Protein AF-A0A353A143-F1 (afdb_monomer_lite)

Sequence (65 aa):
GDNFNAGLACSLIWRGITRDRLPLLGREEWQHMLATACAFSGDACRRLDNYISPGFGLRASSLPV

Secondary structure (DSSP, 8-state):
-HHHHHHHHHHHHHTT--TTTGGG--HHHHHHHHHHHHHHHHHHHTSSS-S--HHHHHHHTTS--

Radius of gyration: 12.0 Å; chains: 1; bounding box: 24×18×35 Å

pLDDT: mean 90.87, std 8.47, range [51.91, 97.5]

Structure (mmCIF, N/CA/C/O backbone):
data_AF-A0A353A143-F1
#
_entry.id   AF-A0A353A143-F1
#
loop_
_atom_site.group_PDB
_atom_site.id
_atom_site.type_symbol
_atom_site.label_atom_id
_atom_site.label_alt_id
_atom_site.label_comp_id
_atom_site.label_asym_id
_atom_site.label_entity_id
_atom_site.label_seq_id
_atom_site.pdbx_PDB_ins_code
_atom_site.Cartn_x
_atom_site.Cartn_y
_atom_site.Cartn_z
_atom_site.occupancy
_atom_site.B_iso_or_equiv
_atom_site.auth_seq_id
_atom_site.auth_comp_id
_atom_site.auth_asym_id
_atom_site.auth_atom_id
_atom_site.pdbx_PDB_model_num
ATOM 1 N N . GLY A 1 1 ? -4.043 5.465 -12.189 1.00 86.88 1 GLY A N 1
ATOM 2 C CA . GLY A 1 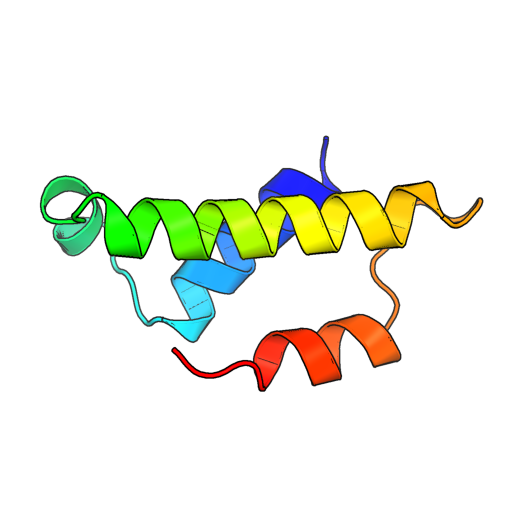1 ? -5.312 5.327 -11.452 1.00 86.88 1 GLY A CA 1
ATOM 3 C C . GLY A 1 1 ? -5.471 3.908 -10.968 1.00 86.88 1 GLY A C 1
ATOM 4 O O . GLY A 1 1 ? -5.281 3.652 -9.792 1.00 86.88 1 GLY A O 1
ATOM 5 N N . ASP A 1 2 ? -5.717 2.974 -11.879 1.00 94.06 2 ASP A N 1
ATOM 6 C CA . ASP A 1 2 ? -6.067 1.588 -11.527 1.00 94.06 2 ASP A CA 1
ATOM 7 C C . ASP A 1 2 ? -5.014 0.873 -10.676 1.00 94.06 2 ASP A C 1
ATOM 9 O O . ASP A 1 2 ? -5.357 0.235 -9.687 1.00 94.06 2 ASP A O 1
ATOM 13 N N . ASN A 1 3 ? -3.726 1.061 -10.975 1.00 94.69 3 ASN A N 1
ATOM 14 C CA . ASN A 1 3 ? -2.643 0.471 -10.180 1.00 94.69 3 ASN A CA 1
ATOM 15 C C . ASN A 1 3 ? -2.597 1.006 -8.737 1.00 94.69 3 ASN A C 1
ATOM 17 O O . ASN A 1 3 ? -2.234 0.269 -7.824 1.00 94.69 3 ASN A O 1
ATOM 21 N N . PHE A 1 4 ? -3.032 2.249 -8.502 1.00 96.06 4 PHE A N 1
ATOM 22 C CA . PHE A 1 4 ? -3.202 2.786 -7.149 1.00 96.06 4 PHE A CA 1
ATOM 23 C C . PHE A 1 4 ? -4.296 2.018 -6.405 1.00 96.06 4 PHE A C 1
ATOM 25 O O . PHE A 1 4 ? -4.076 1.537 -5.296 1.00 96.06 4 PHE A O 1
ATOM 32 N N . ASN A 1 5 ? -5.453 1.850 -7.051 1.00 96.38 5 ASN A N 1
ATOM 33 C CA . ASN A 1 5 ? -6.588 1.119 -6.491 1.00 96.38 5 ASN A CA 1
ATOM 34 C C . ASN A 1 5 ? -6.228 -0.350 -6.226 1.00 96.38 5 ASN A C 1
ATOM 36 O O . ASN A 1 5 ? -6.589 -0.889 -5.183 1.00 96.38 5 ASN A O 1
ATOM 40 N N . ALA A 1 6 ? -5.467 -0.976 -7.128 1.00 95.12 6 ALA A N 1
ATOM 41 C CA . ALA A 1 6 ? -4.956 -2.331 -6.953 1.00 95.12 6 ALA A CA 1
ATOM 42 C C . ALA A 1 6 ? -4.025 -2.430 -5.738 1.00 95.12 6 ALA A C 1
ATOM 44 O O . ALA A 1 6 ? -4.204 -3.315 -4.906 1.00 95.12 6 ALA A O 1
ATOM 45 N N . GLY A 1 7 ? -3.083 -1.495 -5.580 1.00 95.31 7 GLY A N 1
ATOM 46 C CA . GLY A 1 7 ? -2.199 -1.474 -4.415 1.00 95.31 7 GLY A CA 1
ATOM 47 C C . GLY A 1 7 ? -2.948 -1.241 -3.099 1.00 95.31 7 GLY A C 1
ATOM 48 O O . GLY A 1 7 ? -2.625 -1.876 -2.096 1.00 95.31 7 GLY A O 1
ATOM 49 N N . LEU A 1 8 ? -3.995 -0.408 -3.105 1.00 96.00 8 LEU A N 1
ATOM 50 C CA . LEU A 1 8 ? -4.865 -0.212 -1.944 1.00 96.00 8 LEU A CA 1
ATOM 51 C C . LEU A 1 8 ? -5.624 -1.502 -1.585 1.00 96.00 8 LEU A C 1
ATOM 53 O O . LEU A 1 8 ? -5.614 -1.918 -0.427 1.00 96.00 8 LEU A O 1
ATOM 57 N N . ALA A 1 9 ? -6.229 -2.164 -2.577 1.00 95.69 9 ALA A N 1
ATOM 58 C CA . ALA A 1 9 ? -6.944 -3.427 -2.392 1.00 95.69 9 ALA A CA 1
ATOM 59 C C . ALA A 1 9 ? -6.017 -4.555 -1.908 1.00 95.69 9 ALA A C 1
ATOM 61 O O . ALA A 1 9 ? -6.362 -5.270 -0.968 1.00 95.69 9 ALA A O 1
ATOM 62 N N . CYS A 1 10 ? -4.818 -4.680 -2.484 1.00 94.25 10 CYS A N 1
ATOM 63 C CA . CYS A 1 10 ? -3.799 -5.620 -2.018 1.00 94.25 10 CYS A CA 1
ATOM 64 C C . CYS A 1 10 ? -3.417 -5.357 -0.560 1.00 94.25 10 CYS A C 1
ATOM 66 O O . CYS A 1 10 ? -3.348 -6.301 0.222 1.00 94.25 10 CYS A O 1
ATOM 68 N N . SER A 1 11 ? -3.225 -4.092 -0.174 1.00 93.69 11 SER A N 1
ATOM 69 C CA . SER A 1 11 ? -2.880 -3.743 1.206 1.00 93.69 11 SER A CA 1
ATOM 70 C C . SER A 1 11 ? -3.988 -4.137 2.190 1.00 93.69 11 SER A C 1
ATOM 72 O O . SER A 1 11 ? -3.694 -4.702 3.240 1.00 93.69 11 SER A O 1
ATOM 74 N N . LEU A 1 12 ? -5.263 -3.945 1.829 1.00 94.62 12 LEU A N 1
ATOM 75 C CA . LEU A 1 12 ? -6.395 -4.421 2.636 1.00 94.62 12 LEU A CA 1
ATOM 76 C C . LEU A 1 12 ? -6.376 -5.947 2.809 1.00 94.62 12 LEU A C 1
ATOM 78 O O . LEU A 1 12 ? -6.503 -6.442 3.929 1.00 94.62 12 LEU A O 1
ATOM 82 N N . ILE A 1 13 ? -6.183 -6.685 1.712 1.00 93.81 13 ILE A N 1
ATOM 83 C CA . ILE A 1 13 ? -6.204 -8.155 1.702 1.00 93.81 13 ILE A CA 1
ATOM 84 C C . ILE A 1 13 ? -5.030 -8.730 2.501 1.00 93.81 13 ILE A C 1
ATOM 86 O O . ILE A 1 13 ? -5.237 -9.569 3.374 1.00 93.81 13 ILE A O 1
ATOM 90 N N . TRP A 1 14 ? -3.802 -8.274 2.245 1.00 91.38 14 TRP A N 1
ATOM 91 C CA . TRP A 1 14 ? -2.599 -8.805 2.897 1.00 91.38 14 TRP A CA 1
ATOM 92 C C . TRP A 1 14 ? -2.539 -8.488 4.390 1.00 91.38 14 TRP A C 1
ATOM 94 O O . TRP A 1 14 ? -1.997 -9.275 5.161 1.00 91.38 14 TRP A O 1
ATOM 104 N N . ARG A 1 15 ? -3.124 -7.361 4.810 1.00 90.12 15 ARG A N 1
ATOM 105 C CA . ARG A 1 15 ? -3.189 -6.950 6.221 1.00 90.12 15 ARG A CA 1
ATOM 106 C C . ARG A 1 15 ? -4.411 -7.508 6.956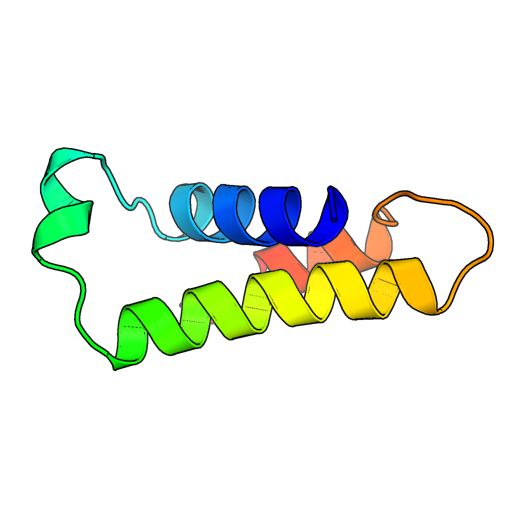 1.00 90.12 15 ARG A C 1
ATOM 108 O O . ARG A 1 15 ? -4.578 -7.234 8.144 1.00 90.12 15 ARG A O 1
ATOM 115 N N . GLY A 1 16 ? -5.281 -8.249 6.263 1.00 92.81 16 GLY A N 1
ATOM 116 C CA . GLY A 1 16 ? -6.524 -8.769 6.832 1.00 92.81 16 GLY A CA 1
ATOM 117 C C . GLY A 1 16 ? -7.453 -7.664 7.344 1.00 92.81 16 GLY A C 1
ATOM 118 O O . GLY A 1 16 ? -8.129 -7.844 8.356 1.00 92.81 16 GLY A O 1
ATOM 119 N N . ILE A 1 17 ? -7.456 -6.494 6.696 1.00 94.38 17 ILE A N 1
ATOM 120 C CA . ILE A 1 17 ? -8.317 -5.376 7.085 1.00 94.38 17 ILE A CA 1
ATOM 121 C C . ILE A 1 17 ? -9.710 -5.629 6.519 1.00 94.38 17 ILE A C 1
ATOM 123 O O . ILE A 1 17 ? -9.950 -5.556 5.313 1.00 94.38 17 ILE A O 1
ATOM 127 N N . THR A 1 18 ? -10.641 -5.913 7.418 1.00 95.69 18 THR A N 1
ATOM 128 C CA . THR A 1 18 ? -12.051 -6.113 7.108 1.00 95.69 18 THR A CA 1
ATOM 129 C C . THR A 1 18 ? -12.815 -4.789 7.116 1.00 95.69 18 THR A C 1
ATOM 131 O O . THR A 1 18 ? -12.338 -3.756 7.593 1.00 95.69 18 THR A O 1
ATOM 134 N N . ARG A 1 19 ? -14.044 -4.807 6.589 1.00 95.88 19 ARG A N 1
ATOM 135 C CA . ARG A 1 19 ? -14.906 -3.617 6.504 1.00 95.88 19 ARG A CA 1
ATOM 136 C C . ARG A 1 1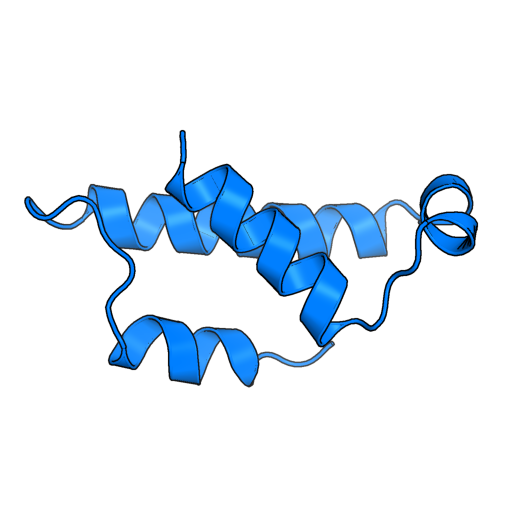9 ? -15.184 -2.983 7.869 1.00 95.88 19 ARG A C 1
ATOM 138 O O . ARG A 1 19 ? -15.233 -1.766 7.971 1.00 95.88 19 ARG A O 1
ATOM 145 N N . ASP A 1 20 ? -15.387 -3.799 8.892 1.00 97.50 20 ASP A N 1
ATOM 146 C CA . ASP A 1 20 ? -15.614 -3.386 10.280 1.00 97.50 20 ASP A CA 1
ATOM 147 C C . ASP A 1 20 ? -14.363 -2.783 10.936 1.00 97.50 20 ASP A C 1
ATOM 149 O O . ASP A 1 20 ? -14.492 -1.941 11.820 1.00 97.50 20 ASP A O 1
ATOM 153 N N . ARG A 1 21 ? -13.163 -3.138 10.456 1.00 95.38 21 ARG A N 1
ATOM 154 C CA . ARG A 1 21 ? -11.899 -2.561 10.924 1.00 95.38 21 ARG A CA 1
ATOM 155 C C . ARG A 1 21 ? -11.559 -1.226 10.255 1.00 95.38 21 ARG A C 1
ATOM 157 O O . ARG A 1 21 ? -10.861 -0.423 10.865 1.00 95.38 21 ARG A O 1
ATOM 164 N N . LEU A 1 22 ? -12.068 -0.948 9.049 1.00 94.81 22 LEU A N 1
ATOM 165 C CA . LEU A 1 22 ? -11.788 0.300 8.312 1.00 94.81 22 LEU A CA 1
ATOM 166 C C . LEU A 1 22 ? -11.977 1.591 9.140 1.00 94.81 22 LEU A C 1
ATOM 168 O O . LEU A 1 22 ? -11.096 2.448 9.075 1.00 94.81 22 LEU A O 1
ATOM 172 N N . PRO A 1 23 ? -13.058 1.764 9.931 1.00 97.06 23 PRO A N 1
ATOM 173 C CA . PRO A 1 23 ? -13.250 2.972 10.738 1.00 97.06 23 PRO A CA 1
ATOM 174 C C . PRO A 1 23 ? -12.263 3.106 11.904 1.00 97.06 23 PRO A C 1
ATOM 176 O O . PRO A 1 23 ? -12.132 4.190 12.463 1.00 97.06 23 PRO A O 1
ATOM 179 N N . LEU A 1 24 ? -11.599 2.013 12.288 1.00 96.69 24 LEU A N 1
ATOM 180 C CA . LEU A 1 24 ? -10.653 1.959 13.403 1.00 96.69 24 LEU A CA 1
ATOM 181 C C . LEU A 1 24 ? -9.209 2.221 12.959 1.00 96.69 24 LEU A C 1
ATOM 183 O O . LEU A 1 24 ? -8.327 2.299 13.810 1.00 96.69 24 LEU A O 1
ATOM 187 N N . LEU A 1 25 ? -8.965 2.340 11.648 1.00 96.31 25 LEU A N 1
ATOM 188 C CA . LEU A 1 25 ? -7.618 2.499 11.119 1.00 96.31 25 LEU A CA 1
ATOM 189 C C . LEU A 1 25 ? -6.987 3.819 11.559 1.00 96.31 25 LEU A C 1
ATOM 191 O O . LEU A 1 25 ? -7.506 4.909 11.293 1.00 96.31 25 LEU A O 1
ATOM 195 N N . GLY A 1 26 ? -5.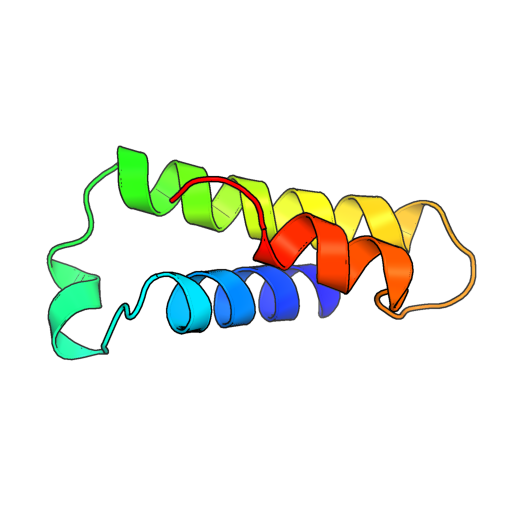819 3.706 12.180 1.00 96.94 26 GLY A N 1
ATOM 196 C CA . GLY A 1 26 ? -5.002 4.839 12.579 1.00 96.94 26 GLY A CA 1
ATOM 197 C C . GLY A 1 26 ? -4.233 5.459 11.413 1.00 96.94 26 GLY A C 1
ATOM 198 O O . GLY A 1 26 ? -4.144 4.919 10.308 1.00 96.94 26 GLY A O 1
ATOM 199 N N . ARG A 1 27 ? -3.605 6.609 11.679 1.00 96.69 27 ARG A N 1
ATOM 200 C CA . ARG A 1 27 ? -2.752 7.314 10.708 1.00 96.69 27 ARG A CA 1
ATOM 201 C C . ARG A 1 27 ? -1.669 6.409 10.114 1.00 96.69 27 ARG A C 1
ATOM 203 O O . ARG A 1 27 ? -1.449 6.466 8.910 1.00 96.69 27 ARG A O 1
ATOM 210 N N . GLU A 1 28 ? -1.002 5.608 10.941 1.00 94.50 28 GLU A N 1
ATOM 211 C CA . GLU A 1 28 ? 0.108 4.750 10.506 1.00 94.50 28 GLU A CA 1
ATOM 212 C C . GLU A 1 28 ? -0.361 3.627 9.573 1.00 94.50 28 GLU A C 1
ATOM 214 O O . GLU A 1 28 ? 0.274 3.361 8.553 1.00 94.50 28 GLU A O 1
ATOM 219 N N . GLU A 1 29 ? -1.512 3.012 9.862 1.00 93.75 29 GLU A N 1
ATOM 220 C CA . GLU A 1 29 ? -2.111 1.994 8.993 1.00 93.75 29 GLU A CA 1
ATOM 221 C C . GLU A 1 29 ? -2.484 2.596 7.632 1.00 93.75 29 GLU A C 1
ATOM 223 O O . GLU A 1 29 ? -2.138 2.039 6.586 1.00 93.75 29 GLU A O 1
ATOM 228 N N . TRP A 1 30 ? -3.092 3.786 7.630 1.00 95.50 30 TRP A N 1
ATOM 229 C CA . TRP A 1 30 ? -3.376 4.522 6.399 1.00 95.50 30 TRP A CA 1
ATOM 230 C C . TRP A 1 30 ? -2.108 4.893 5.626 1.00 95.50 30 TRP A C 1
ATOM 232 O O . TRP A 1 30 ? -2.069 4.732 4.407 1.00 95.50 30 TRP A O 1
ATOM 242 N N . GLN A 1 31 ? -1.059 5.361 6.307 1.00 95.56 31 GLN A N 1
ATOM 243 C CA . GLN A 1 31 ? 0.217 5.701 5.672 1.00 95.56 31 GLN A CA 1
ATOM 244 C C . GLN A 1 31 ? 0.847 4.488 4.991 1.00 95.56 31 GLN A C 1
ATOM 246 O O . GLN A 1 31 ? 1.282 4.602 3.845 1.00 95.56 31 GLN A O 1
ATOM 251 N N . HIS A 1 32 ? 0.836 3.323 5.639 1.00 91.69 32 HIS A N 1
ATOM 252 C CA . HIS A 1 32 ? 1.321 2.092 5.025 1.00 91.69 32 HIS A CA 1
ATOM 253 C C . HIS A 1 32 ? 0.497 1.691 3.798 1.00 91.69 32 HIS A C 1
ATOM 255 O O . HIS A 1 32 ? 1.068 1.384 2.751 1.00 91.69 32 HIS A O 1
ATOM 261 N N . MET A 1 33 ? -0.835 1.744 3.886 1.00 93.75 33 MET A N 1
ATOM 262 C CA . MET A 1 33 ? -1.710 1.417 2.757 1.00 93.75 33 MET A CA 1
ATOM 263 C C . MET A 1 33 ? -1.482 2.341 1.556 1.00 93.75 33 MET A C 1
ATOM 265 O O . MET A 1 33 ? -1.374 1.877 0.418 1.00 93.75 33 MET A O 1
ATOM 269 N N . LEU A 1 34 ? -1.354 3.645 1.808 1.00 95.94 34 LEU A N 1
ATOM 270 C CA . LEU A 1 34 ? -1.073 4.637 0.774 1.00 95.94 34 LEU A CA 1
ATOM 271 C C . LEU A 1 34 ? 0.332 4.461 0.188 1.00 95.94 34 LEU A C 1
ATOM 273 O O . LEU A 1 34 ? 0.501 4.593 -1.022 1.00 95.94 34 LEU A O 1
ATOM 277 N N . ALA A 1 35 ? 1.329 4.104 1.003 1.00 95.31 35 ALA A N 1
ATOM 278 C CA . ALA A 1 35 ? 2.671 3.799 0.517 1.00 95.31 35 ALA A CA 1
ATOM 279 C C . ALA A 1 35 ? 2.661 2.600 -0.447 1.00 95.31 35 ALA A C 1
ATOM 281 O O . ALA A 1 35 ? 3.266 2.677 -1.519 1.00 95.31 35 ALA A O 1
ATOM 282 N N . THR A 1 36 ? 1.919 1.529 -0.132 1.00 94.00 36 THR A N 1
ATOM 283 C CA . THR A 1 36 ? 1.722 0.394 -1.051 1.00 94.00 36 THR A CA 1
ATOM 284 C C . THR A 1 36 ? 1.042 0.837 -2.351 1.00 94.00 36 THR A C 1
ATOM 286 O O . THR A 1 36 ? 1.539 0.538 -3.436 1.00 94.00 36 THR A O 1
ATOM 289 N N . ALA A 1 37 ? -0.052 1.600 -2.270 1.00 95.94 37 ALA A N 1
ATOM 290 C CA . ALA A 1 37 ? -0.782 2.098 -3.441 1.00 95.94 37 ALA A CA 1
ATOM 291 C C . ALA A 1 37 ? 0.085 2.988 -4.359 1.00 95.94 37 ALA A C 1
ATOM 293 O O . ALA A 1 37 ? 0.071 2.853 -5.591 1.00 95.94 37 ALA A O 1
ATOM 294 N N . CYS A 1 38 ? 0.906 3.855 -3.763 1.00 95.69 38 CYS A N 1
ATOM 295 C CA . CYS A 1 38 ? 1.887 4.668 -4.476 1.00 95.69 38 CYS A CA 1
ATOM 296 C C . CYS A 1 38 ? 2.984 3.812 -5.121 1.00 95.69 38 CYS A C 1
ATOM 298 O O . CYS A 1 38 ? 3.348 4.070 -6.268 1.00 95.69 38 CYS A O 1
ATOM 300 N N . ALA A 1 39 ? 3.483 2.776 -4.440 1.00 93.94 39 ALA A N 1
ATOM 301 C CA . ALA A 1 39 ? 4.498 1.881 -4.994 1.00 93.94 39 ALA A CA 1
ATOM 302 C C . ALA A 1 39 ? 3.989 1.127 -6.234 1.00 93.94 39 ALA A C 1
ATOM 304 O O . ALA A 1 39 ? 4.703 1.062 -7.235 1.00 93.94 39 ALA A O 1
ATOM 305 N N . PHE A 1 40 ? 2.747 0.628 -6.202 1.00 95.06 40 PHE A N 1
ATOM 306 C CA . PHE A 1 40 ? 2.103 -0.013 -7.356 1.00 95.06 40 PHE A CA 1
ATOM 307 C C . PHE A 1 40 ? 1.975 0.952 -8.538 1.00 95.06 40 PHE A C 1
ATOM 309 O O . PHE A 1 40 ? 2.347 0.627 -9.664 1.00 95.06 40 PHE A O 1
ATOM 316 N N . SER A 1 41 ? 1.493 2.169 -8.276 1.00 94.56 41 SER A N 1
ATOM 317 C CA . SER A 1 41 ? 1.380 3.202 -9.311 1.00 94.56 41 SER A CA 1
ATOM 318 C C . SER A 1 41 ? 2.739 3.570 -9.894 1.00 94.56 41 SER A C 1
ATOM 320 O O . SER A 1 41 ? 2.885 3.669 -11.108 1.00 94.56 41 SER A O 1
ATOM 322 N N . GLY A 1 42 ? 3.750 3.734 -9.040 1.00 93.25 42 GLY A N 1
ATOM 323 C CA . GLY A 1 42 ? 5.103 4.075 -9.456 1.00 93.25 42 GLY A CA 1
ATOM 324 C C . GLY A 1 42 ? 5.789 2.967 -10.255 1.00 93.25 42 GLY A C 1
ATOM 325 O O . GLY A 1 42 ? 6.601 3.277 -11.121 1.00 93.25 42 GLY A O 1
ATOM 326 N N . ASP A 1 43 ? 5.514 1.689 -9.979 1.00 92.38 43 ASP A N 1
ATOM 327 C CA . ASP A 1 43 ? 6.011 0.564 -10.788 1.00 92.38 43 ASP A CA 1
ATOM 328 C C . ASP A 1 43 ? 5.396 0.574 -12.194 1.00 92.38 43 ASP A C 1
ATOM 330 O O . ASP A 1 43 ? 6.131 0.472 -13.174 1.00 92.38 43 ASP A O 1
ATOM 334 N N . ALA A 1 44 ? 4.083 0.798 -12.300 1.00 92.06 44 ALA A N 1
ATOM 335 C CA . ALA A 1 44 ? 3.394 0.874 -13.586 1.00 92.06 44 ALA A CA 1
ATOM 336 C C . ALA A 1 44 ? 3.803 2.106 -14.415 1.00 92.06 44 ALA A C 1
ATOM 338 O O . ALA A 1 44 ? 4.050 1.983 -15.607 1.00 92.06 44 ALA A O 1
ATOM 339 N N . CYS A 1 45 ? 3.964 3.285 -13.799 1.00 91.75 45 CYS A N 1
ATOM 340 C CA . CYS A 1 45 ? 4.396 4.500 -14.511 1.00 91.75 45 CYS A CA 1
ATOM 341 C C . CYS A 1 45 ? 5.815 4.403 -15.099 1.00 91.75 45 CYS A C 1
ATOM 343 O O . CYS A 1 45 ? 6.183 5.209 -15.950 1.00 91.75 45 CYS A O 1
ATOM 345 N N . ARG A 1 46 ? 6.633 3.453 -14.629 1.00 88.19 46 ARG A N 1
ATOM 346 C CA . ARG A 1 46 ? 7.989 3.209 -15.141 1.00 88.19 46 ARG A CA 1
ATOM 347 C C . ARG A 1 46 ? 8.013 2.291 -16.360 1.00 88.19 46 ARG A C 1
ATOM 349 O O . ARG A 1 46 ? 9.095 2.031 -16.886 1.00 88.19 46 ARG A O 1
ATOM 356 N N . ARG A 1 47 ? 6.858 1.798 -16.806 1.00 84.88 47 ARG A N 1
ATOM 357 C CA . ARG A 1 47 ? 6.744 0.920 -17.966 1.00 84.88 47 ARG A CA 1
ATOM 358 C C . ARG A 1 47 ? 5.667 1.410 -18.931 1.00 84.88 47 ARG A C 1
ATOM 360 O O . ARG A 1 47 ? 4.802 2.203 -18.577 1.00 84.88 47 ARG A O 1
ATOM 367 N N . LEU A 1 48 ? 5.754 0.950 -20.177 1.00 82.94 48 LEU A N 1
ATOM 368 C CA . LEU A 1 48 ? 4.760 1.250 -21.215 1.00 82.94 48 LEU A CA 1
ATOM 369 C C . LEU A 1 48 ? 3.521 0.352 -21.099 1.00 82.94 48 LEU A C 1
ATOM 371 O O . LEU A 1 48 ? 2.478 0.653 -21.675 1.00 82.94 48 LEU A O 1
ATOM 375 N N . ASP A 1 49 ? 3.639 -0.750 -20.363 1.00 80.12 49 ASP A N 1
ATOM 376 C CA . ASP A 1 49 ? 2.586 -1.714 -20.125 1.00 80.12 49 ASP A CA 1
ATOM 377 C C . ASP A 1 49 ? 1.842 -1.385 -18.813 1.00 80.12 49 ASP A C 1
ATOM 379 O O . ASP A 1 49 ? 2.409 -1.314 -17.727 1.00 80.12 49 ASP A O 1
ATOM 383 N N . ASN A 1 50 ? 0.533 -1.128 -18.907 1.00 85.38 50 ASN A N 1
ATOM 384 C CA . ASN A 1 50 ? -0.293 -0.711 -17.766 1.00 85.38 50 ASN A CA 1
ATOM 385 C C . ASN A 1 50 ? -0.737 -1.916 -16.912 1.00 85.38 50 ASN A C 1
ATOM 387 O O . ASN A 1 50 ? -1.930 -2.188 -16.787 1.00 85.38 50 ASN A O 1
ATOM 391 N N . TYR A 1 51 ? 0.218 -2.664 -16.354 1.00 89.12 51 TYR A N 1
ATOM 392 C CA . TYR A 1 51 ? -0.056 -3.755 -15.414 1.00 89.12 51 TYR A CA 1
ATOM 393 C C . TYR A 1 51 ? 1.038 -3.896 -14.350 1.00 89.12 51 TYR A C 1
ATOM 395 O O . TYR A 1 51 ? 2.138 -3.352 -14.453 1.00 89.12 51 TYR A O 1
ATOM 403 N N . ILE A 1 52 ? 0.731 -4.672 -13.311 1.00 90.00 52 ILE A N 1
ATOM 404 C CA . ILE A 1 52 ? 1.672 -5.001 -12.244 1.00 90.00 52 ILE A CA 1
ATOM 405 C C . ILE A 1 52 ? 2.478 -6.241 -12.624 1.00 90.00 52 ILE A C 1
ATOM 407 O O . ILE A 1 52 ? 1.921 -7.332 -12.755 1.00 90.00 52 ILE A O 1
ATOM 411 N N . SER A 1 53 ? 3.801 -6.100 -12.752 1.00 89.31 53 SER A N 1
ATOM 412 C CA . SER A 1 53 ? 4.646 -7.260 -13.055 1.00 89.31 53 SER A CA 1
ATOM 413 C C . SER A 1 53 ? 4.570 -8.322 -11.948 1.00 89.31 53 SER A C 1
ATOM 415 O O . SER A 1 53 ? 4.576 -7.968 -10.762 1.00 89.31 53 SER A O 1
ATOM 417 N N . PRO A 1 54 ? 4.596 -9.626 -12.288 1.00 89.38 54 PRO A N 1
ATOM 418 C CA . PRO A 1 54 ? 4.628 -10.695 -11.289 1.00 89.38 54 PRO A CA 1
ATOM 419 C C . PRO A 1 54 ? 5.784 -10.543 -10.292 1.00 89.38 54 PRO A C 1
ATOM 421 O O . PRO A 1 54 ? 5.612 -10.740 -9.091 1.00 89.38 54 PRO A O 1
ATOM 424 N N . GLY A 1 55 ? 6.959 -10.121 -10.776 1.00 91.56 55 GLY A N 1
ATOM 425 C CA . GLY A 1 55 ? 8.135 -9.904 -9.936 1.00 91.56 55 GLY A CA 1
ATOM 426 C C . GLY A 1 55 ? 7.959 -8.769 -8.927 1.00 91.56 55 GLY A C 1
ATOM 427 O O . GLY A 1 55 ? 8.419 -8.886 -7.793 1.00 91.56 55 GLY A O 1
ATOM 428 N N . PHE A 1 56 ? 7.288 -7.678 -9.307 1.00 91.94 56 PHE A N 1
ATOM 429 C CA . PHE A 1 56 ? 6.923 -6.635 -8.350 1.00 91.94 56 PHE A CA 1
ATOM 430 C C . PHE A 1 56 ? 5.873 -7.143 -7.356 1.00 91.94 56 PHE A C 1
ATO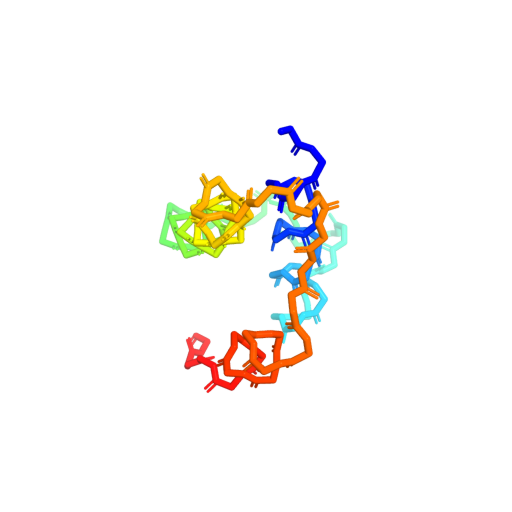M 432 O O . PHE A 1 56 ? 6.067 -6.971 -6.157 1.00 91.94 56 PHE A O 1
ATOM 439 N N . GLY A 1 57 ? 4.817 -7.811 -7.832 1.00 90.81 57 GLY A N 1
ATOM 440 C CA . GLY A 1 57 ? 3.735 -8.319 -6.983 1.00 90.81 57 GLY A CA 1
ATOM 441 C C . GLY A 1 57 ? 4.230 -9.234 -5.859 1.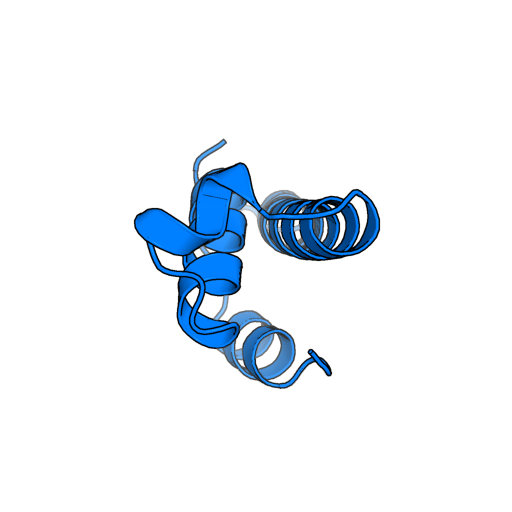00 90.81 57 GLY A C 1
ATOM 442 O O . GLY A 1 57 ? 3.888 -9.009 -4.702 1.00 90.81 57 GLY A O 1
ATOM 443 N N . LEU A 1 58 ? 5.112 -10.190 -6.177 1.00 88.75 58 LEU A N 1
ATOM 444 C CA . LEU A 1 58 ? 5.710 -11.112 -5.199 1.00 88.75 58 LEU A CA 1
ATOM 445 C C . LEU A 1 58 ? 6.546 -10.391 -4.126 1.00 88.75 58 LEU A C 1
ATOM 447 O O . LEU A 1 58 ? 6.487 -10.734 -2.941 1.00 88.75 58 LEU A O 1
ATOM 451 N N . ARG A 1 59 ? 7.311 -9.364 -4.520 1.00 89.56 59 ARG A N 1
ATOM 452 C CA . ARG A 1 59 ? 8.083 -8.543 -3.570 1.00 89.56 59 ARG A CA 1
ATOM 453 C C . ARG A 1 59 ? 7.175 -7.666 -2.717 1.00 89.56 59 ARG A C 1
ATOM 455 O O . ARG A 1 59 ? 7.405 -7.524 -1.526 1.00 89.56 59 ARG A O 1
ATOM 462 N N . ALA A 1 60 ? 6.137 -7.089 -3.315 1.00 88.00 60 ALA A N 1
ATOM 463 C CA . ALA A 1 60 ? 5.198 -6.234 -2.606 1.00 88.00 60 ALA A CA 1
ATOM 464 C C . ALA A 1 60 ? 4.396 -7.016 -1.552 1.00 88.00 60 ALA A C 1
ATOM 466 O O . ALA A 1 60 ? 4.177 -6.493 -0.464 1.00 88.00 60 ALA A O 1
ATOM 467 N N . SER A 1 61 ? 4.027 -8.274 -1.831 1.00 82.25 61 SER A N 1
ATOM 468 C CA . SER A 1 61 ? 3.303 -9.136 -0.881 1.00 82.25 61 SER A CA 1
ATOM 469 C C . SER A 1 61 ? 4.129 -9.595 0.320 1.00 82.25 61 SER A C 1
ATOM 471 O O . SER A 1 61 ? 3.569 -10.084 1.293 1.00 82.25 61 SER A O 1
ATOM 473 N N . SER A 1 62 ? 5.455 -9.485 0.240 1.00 78.06 62 SER A N 1
ATOM 474 C CA . SER A 1 62 ? 6.387 -9.906 1.293 1.00 78.06 62 SER A CA 1
ATOM 475 C C . SER A 1 62 ? 6.928 -8.733 2.118 1.00 78.06 62 SER A C 1
ATOM 477 O O . SER A 1 62 ? 7.774 -8.936 2.989 1.00 78.06 62 SER A O 1
ATOM 479 N N . LEU A 1 63 ? 6.443 -7.509 1.872 1.00 65.50 63 LEU A N 1
ATOM 480 C CA . LEU A 1 63 ? 6.792 -6.350 2.687 1.00 65.50 63 LEU A CA 1
ATOM 481 C C . LEU A 1 63 ? 6.232 -6.515 4.112 1.00 65.50 63 LEU A C 1
ATOM 483 O O . LEU A 1 63 ? 5.075 -6.917 4.256 1.00 65.50 63 LEU A O 1
ATOM 487 N N . PRO A 1 64 ? 7.027 -6.209 5.156 1.00 56.03 64 PRO A N 1
ATOM 488 C CA . PRO A 1 64 ? 6.573 -6.315 6.537 1.00 56.03 64 PRO A CA 1
ATOM 489 C C . PRO A 1 64 ? 5.326 -5.454 6.783 1.00 56.03 64 PRO A C 1
ATOM 491 O O . PRO A 1 64 ? 5.200 -4.344 6.252 1.00 56.03 64 PRO A O 1
ATOM 494 N N . VAL A 1 65 ? 4.397 -6.026 7.554 1.00 51.91 65 VAL A N 1
ATOM 495 C CA . VAL A 1 65 ? 3.082 -5.459 7.888 1.00 51.91 65 VAL A CA 1
ATOM 496 C C . VAL A 1 65 ? 3.198 -4.452 9.017 1.00 51.91 65 VAL A C 1
ATOM 498 O O . VAL A 1 65 ? 3.795 -4.818 10.049 1.00 51.91 65 VAL A O 1
#

Foldseek 3Di:
DVQLVVQLVLLCVLVVPDPVCVVVDDPVSVVVSNVSSVQSVVCQVVDPDNDGDPVNVVVSSPPDD